Protein AF-A0A8S2UBY7-F1 (afdb_monomer_lite)

Organism: NCBI:txid1234261

Foldseek 3Di:
DVVVVVVVVVVVVVVVVVVVVVVVVVVVVVVVVLVVVLVVVVVVLVVVLVVLVVVLVVVCVVPDPDDCDVSVVVSVVVVVVSVVVVVVSVVVSPPPPVVVVVVVVVVVVVVVVVVVVVVVVVVVVVVVVVVVPDD

Radius of gyration: 30.88 Å; chains: 1; bounding box: 58×30×90 Å

Secondary structure (DSSP, 8-state):
-HHHHHHHHHHHHHHHHHHHHHHHHHHHHHHHHHHHHHHHHHHHHHHHHHHHHHHHHHHHHHH-TTS--HHHHHHHHHHHHHHHHHHHHHHHS---THHHHHHHHHHHHHHHHHHHHHHHHHHHHHHHHHHHS--

Sequence (135 aa):
RSEFRAQYETLLKSSQVRENELQLTKDRLARADGLEETVRRQELVIEKLEAMINTYMKEKRLKGSGAFTDVDRSFLSEHAQVGIETQQLQRRVPKSNYATSAQDELAKQNVMYEQQLANLRARDLLNQINSLDQP

Structure (mmCIF, N/CA/C/O backbone):
data_AF-A0A8S2UBY7-F1
#
_entry.id   AF-A0A8S2UBY7-F1
#
loop_
_atom_site.group_PDB
_atom_site.id
_atom_site.type_symbol
_atom_site.label_atom_id
_atom_site.label_alt_id
_atom_site.label_comp_id
_atom_site.label_asym_id
_atom_site.label_entity_id
_atom_site.label_seq_id
_atom_site.pdbx_PDB_ins_code
_atom_site.Cartn_x
_atom_site.Cartn_y
_atom_site.Cartn_z
_atom_site.occupancy
_atom_site.B_iso_or_equiv
_atom_site.auth_seq_id
_atom_site.auth_comp_id
_atom_site.auth_asym_id
_atom_site.auth_atom_id
_atom_site.pdbx_PDB_model_num
ATOM 1 N N . ARG A 1 1 ? -25.767 -9.217 47.579 1.00 56.41 1 ARG A N 1
ATOM 2 C CA . ARG A 1 1 ? -26.371 -9.217 46.215 1.00 56.41 1 ARG A CA 1
ATOM 3 C C . ARG A 1 1 ? -25.840 -8.080 45.326 1.00 56.41 1 ARG A C 1
ATOM 5 O O . ARG A 1 1 ? -25.749 -8.305 44.129 1.00 56.41 1 ARG A O 1
ATOM 12 N N . SER A 1 2 ? -25.471 -6.903 45.854 1.00 70.69 2 SER A N 1
ATOM 13 C CA . SER A 1 2 ? -24.937 -5.786 45.044 1.00 70.69 2 SER A CA 1
ATOM 14 C C . SER A 1 2 ? -23.512 -6.019 44.523 1.00 70.69 2 SER A C 1
ATOM 16 O O . SER A 1 2 ? -23.239 -5.717 43.368 1.00 70.69 2 SER A O 1
ATOM 18 N N . GLU A 1 3 ? -22.631 -6.628 45.319 1.00 74.38 3 GLU A N 1
ATOM 19 C CA . GLU A 1 3 ? -21.227 -6.873 44.940 1.00 74.38 3 GLU A CA 1
ATOM 20 C C . GLU A 1 3 ? -21.083 -7.826 43.751 1.00 74.38 3 GLU A C 1
ATOM 22 O O . GLU A 1 3 ? -20.310 -7.567 42.835 1.00 74.38 3 GLU A O 1
ATOM 27 N N . PHE A 1 4 ? -21.901 -8.882 43.707 1.00 83.69 4 PHE A N 1
ATOM 28 C CA . PHE A 1 4 ? -21.925 -9.815 42.579 1.00 83.69 4 PHE A CA 1
ATOM 29 C C . PHE A 1 4 ? -22.337 -9.124 41.270 1.00 83.69 4 PHE A C 1
ATOM 31 O O . PHE A 1 4 ? -21.798 -9.413 40.206 1.00 83.69 4 PHE A O 1
ATOM 38 N N . ARG A 1 5 ? -23.261 -8.156 41.347 1.00 79.75 5 ARG A N 1
ATOM 39 C CA . ARG A 1 5 ? -23.701 -7.372 40.188 1.00 79.75 5 ARG A CA 1
ATOM 40 C C . ARG A 1 5 ? -22.598 -6.427 39.703 1.00 79.75 5 ARG A C 1
ATOM 42 O O . ARG A 1 5 ? -22.352 -6.364 38.505 1.00 79.75 5 ARG A O 1
ATOM 49 N N . ALA A 1 6 ? -21.888 -5.775 40.624 1.00 79.12 6 ALA A N 1
ATOM 50 C CA . ALA A 1 6 ? -20.749 -4.917 40.297 1.00 79.12 6 ALA A CA 1
ATOM 51 C C . ALA A 1 6 ? -19.574 -5.702 39.681 1.00 79.12 6 ALA A C 1
ATOM 53 O O . ALA A 1 6 ? -18.969 -5.257 38.703 1.00 79.12 6 ALA A O 1
ATOM 54 N N . GLN A 1 7 ? -19.283 -6.900 40.199 1.00 83.44 7 GLN A N 1
ATOM 55 C CA . GLN A 1 7 ? -18.262 -7.793 39.642 1.00 83.44 7 GLN A CA 1
ATOM 56 C C . GLN A 1 7 ? -18.643 -8.273 38.237 1.00 83.44 7 GLN A C 1
ATOM 58 O O . GLN A 1 7 ? -17.809 -8.248 37.333 1.00 83.44 7 GLN A O 1
ATOM 63 N N . TYR A 1 8 ? -19.910 -8.637 38.029 1.00 88.88 8 TYR A N 1
ATOM 64 C CA . TYR A 1 8 ? -20.415 -9.047 36.721 1.00 88.88 8 TYR A CA 1
ATOM 65 C C . TYR A 1 8 ? -20.374 -7.906 35.694 1.00 88.88 8 TYR A C 1
ATOM 67 O O . TYR A 1 8 ? -19.896 -8.102 34.581 1.00 88.88 8 TYR A O 1
ATOM 75 N N . GLU A 1 9 ? -20.793 -6.693 36.065 1.00 82.75 9 GLU A N 1
ATOM 76 C CA . GLU A 1 9 ? -20.714 -5.516 35.186 1.00 82.75 9 GLU A CA 1
ATOM 77 C C . GLU A 1 9 ? -19.266 -5.151 34.828 1.00 82.75 9 GLU A C 1
ATOM 79 O O . GLU A 1 9 ? -18.983 -4.778 33.688 1.00 82.75 9 GLU A O 1
ATOM 84 N N . THR A 1 10 ? -18.332 -5.303 35.769 1.00 87.00 10 THR A N 1
ATOM 85 C CA . THR A 1 10 ? -16.897 -5.091 35.520 1.00 87.00 10 THR A CA 1
ATOM 86 C C . THR A 1 10 ? -16.342 -6.134 34.550 1.00 87.00 10 THR A C 1
ATOM 88 O O . THR A 1 10 ? -15.620 -5.789 33.611 1.00 87.00 10 THR A O 1
ATOM 91 N N . LEU A 1 11 ? -16.724 -7.402 34.724 1.00 86.94 11 LEU A N 1
ATOM 92 C CA . LEU A 1 11 ? -16.338 -8.485 33.824 1.00 86.94 11 LEU A CA 1
ATOM 93 C C . LEU A 1 11 ? -16.895 -8.266 32.413 1.00 86.94 11 LEU A C 1
ATOM 95 O O . LEU A 1 11 ? -16.162 -8.440 31.441 1.00 86.94 11 LEU A O 1
ATOM 99 N N . LEU A 1 12 ? -18.149 -7.821 32.295 1.00 88.31 12 LEU A N 1
ATOM 100 C CA . LEU A 1 12 ? -18.786 -7.536 31.009 1.00 88.31 12 LEU A CA 1
ATOM 101 C C . LEU A 1 12 ? -18.046 -6.422 30.256 1.00 88.31 12 LEU A C 1
ATOM 103 O O . LEU A 1 12 ? -17.706 -6.584 29.086 1.00 88.31 12 LEU A O 1
ATOM 107 N N . LYS A 1 13 ? -17.722 -5.320 30.946 1.00 81.12 13 LYS A N 1
ATOM 108 C CA . LYS A 1 13 ? -16.941 -4.209 30.377 1.00 81.12 13 LYS A CA 1
ATOM 109 C C . LYS A 1 13 ? -15.546 -4.663 29.948 1.00 81.12 13 LYS A C 1
ATOM 111 O O . LYS A 1 13 ? -15.119 -4.348 28.843 1.00 81.12 13 LYS A O 1
ATOM 116 N N . SER A 1 14 ? -14.859 -5.446 30.781 1.00 82.38 14 SER A N 1
ATOM 117 C CA . SER A 1 14 ? -13.545 -6.015 30.447 1.00 82.38 14 SER A CA 1
ATOM 118 C C . SER A 1 14 ? -13.602 -6.959 29.242 1.00 82.38 14 SER A C 1
ATOM 120 O O . SER A 1 14 ? -12.687 -6.963 28.419 1.00 82.38 14 SER A O 1
ATOM 122 N N . SER A 1 15 ? -14.665 -7.756 29.125 1.00 84.75 15 SER A N 1
ATOM 123 C CA . SER A 1 15 ? -14.887 -8.631 27.973 1.00 84.75 15 SER A CA 1
ATOM 124 C C . SER A 1 15 ? -15.118 -7.820 26.702 1.00 84.75 15 SER A C 1
ATOM 126 O O . SER A 1 15 ? -14.566 -8.151 25.660 1.00 84.75 15 SER A O 1
ATOM 128 N N . GLN A 1 16 ? -15.884 -6.732 26.788 1.00 81.19 16 GLN A N 1
ATOM 129 C CA . GLN A 1 16 ? -16.182 -5.881 25.641 1.00 81.19 16 GLN A CA 1
ATOM 130 C C . GLN A 1 16 ? -14.955 -5.106 25.146 1.00 81.19 16 GLN A C 1
ATOM 132 O O . GLN A 1 16 ? -14.747 -4.993 23.943 1.00 81.19 16 GLN A O 1
ATOM 137 N N . VAL A 1 17 ? -14.106 -4.619 26.057 1.00 83.62 17 VAL A N 1
ATOM 138 C CA . VAL A 1 17 ? -12.825 -3.990 25.692 1.00 83.62 17 VAL A CA 1
ATOM 139 C C . VAL A 1 17 ? -11.924 -4.985 24.961 1.00 83.62 17 VAL A C 1
ATOM 141 O O . VAL A 1 17 ? -11.398 -4.658 23.902 1.00 83.62 17 VAL A O 1
ATOM 144 N N . ARG A 1 18 ? -11.813 -6.219 25.467 1.00 79.00 18 ARG A N 1
ATOM 145 C CA . ARG A 1 18 ? -11.014 -7.270 24.820 1.00 79.00 18 ARG A CA 1
ATOM 146 C C . ARG A 1 18 ? -11.548 -7.665 23.445 1.00 79.00 18 ARG A C 1
ATOM 148 O O . ARG A 1 18 ? -10.756 -7.871 22.532 1.00 79.00 18 ARG A O 1
ATOM 155 N N . GLU A 1 19 ? -12.866 -7.735 23.278 1.00 84.12 19 GLU A N 1
ATOM 156 C CA . GLU A 1 19 ? -13.472 -8.006 21.968 1.00 84.12 19 GLU A CA 1
ATOM 157 C C . GLU A 1 19 ? -13.163 -6.881 20.966 1.00 84.12 19 GLU A C 1
ATOM 159 O O . GLU A 1 19 ? -12.783 -7.145 19.825 1.00 84.12 19 GLU A O 1
ATOM 164 N N . ASN A 1 20 ? -13.221 -5.620 21.407 1.00 78.81 20 ASN A N 1
ATOM 165 C CA . ASN A 1 20 ? -12.860 -4.472 20.573 1.00 78.81 20 ASN A CA 1
ATOM 166 C C . ASN A 1 20 ? -11.372 -4.487 20.174 1.00 78.81 20 ASN A C 1
ATOM 168 O O . ASN A 1 20 ? -11.037 -4.220 19.020 1.00 78.81 20 ASN A O 1
ATOM 172 N N . GLU A 1 21 ? -10.470 -4.822 21.101 1.00 78.88 21 GLU A N 1
ATOM 173 C CA . GLU A 1 21 ? -9.032 -4.962 20.823 1.00 78.88 21 GLU A CA 1
ATOM 174 C C . GLU A 1 21 ? -8.739 -6.110 19.847 1.00 78.88 21 GLU A C 1
ATOM 176 O O . GLU A 1 21 ? -7.897 -5.981 18.949 1.00 78.88 21 GLU A O 1
ATOM 181 N N . LEU A 1 22 ? -9.461 -7.226 19.980 1.00 82.81 22 LEU A N 1
ATOM 182 C CA . LEU A 1 22 ? -9.358 -8.360 19.070 1.00 82.81 22 LEU A CA 1
ATOM 183 C C . LEU A 1 22 ? -9.811 -7.977 17.660 1.00 82.81 22 LEU A C 1
ATOM 185 O O . LEU A 1 22 ? -9.119 -8.295 16.691 1.00 82.81 22 LEU A O 1
ATOM 189 N N . GLN A 1 23 ? -10.931 -7.263 17.536 1.00 77.81 23 GLN A N 1
ATOM 190 C CA . GLN A 1 23 ? -11.415 -6.793 16.242 1.00 77.81 23 GLN A CA 1
ATOM 191 C C . GLN A 1 23 ? -10.426 -5.818 15.594 1.00 77.81 23 GLN A C 1
ATOM 193 O O . GLN A 1 23 ? -10.057 -5.998 14.435 1.00 77.81 23 GLN A O 1
ATOM 198 N N . LEU A 1 24 ? -9.889 -4.867 16.364 1.00 80.50 24 LEU A N 1
ATOM 199 C CA . LEU A 1 24 ? -8.855 -3.944 15.891 1.00 80.50 24 LEU A CA 1
ATOM 200 C C . LEU A 1 24 ? -7.622 -4.691 15.358 1.00 80.50 24 LEU A C 1
ATOM 202 O O . LEU A 1 24 ? -7.032 -4.298 14.349 1.00 80.50 24 LEU A O 1
ATOM 206 N N . THR A 1 25 ? -7.222 -5.766 16.037 1.00 75.88 25 THR A N 1
ATOM 207 C CA . THR A 1 25 ? -6.066 -6.582 15.649 1.00 75.88 25 THR A CA 1
ATOM 208 C C . THR A 1 25 ? -6.344 -7.373 14.373 1.00 75.88 25 THR A C 1
ATOM 210 O O . THR A 1 25 ? -5.497 -7.384 13.481 1.00 75.88 25 THR A O 1
ATOM 213 N N . LYS A 1 26 ? -7.540 -7.958 14.232 1.00 71.88 26 LYS A N 1
ATOM 214 C CA . LYS A 1 26 ? -7.981 -8.621 12.993 1.00 71.88 26 LYS A CA 1
ATOM 215 C C . LYS A 1 26 ? -7.974 -7.653 11.808 1.00 71.88 26 LYS A C 1
ATOM 217 O O . LYS A 1 26 ? -7.438 -7.985 10.755 1.00 71.88 26 LYS A O 1
ATOM 222 N N . ASP A 1 27 ? -8.467 -6.433 12.002 1.00 72.12 27 ASP A N 1
ATOM 223 C CA . ASP A 1 27 ? -8.479 -5.408 10.954 1.00 72.12 27 ASP A CA 1
ATOM 224 C C . ASP A 1 27 ? -7.060 -4.943 10.589 1.00 72.12 27 ASP A C 1
ATOM 226 O O . ASP A 1 27 ? -6.763 -4.646 9.432 1.00 72.12 27 ASP A O 1
ATOM 230 N N . ARG A 1 28 ? -6.145 -4.862 11.568 1.00 72.62 28 ARG A N 1
ATOM 231 C CA . ARG A 1 28 ? -4.719 -4.580 11.317 1.00 72.62 28 ARG A CA 1
ATOM 232 C C . ARG A 1 28 ? -4.053 -5.698 10.521 1.00 72.62 28 ARG A C 1
ATOM 234 O O . ARG A 1 28 ? -3.310 -5.379 9.600 1.00 72.62 28 ARG A O 1
ATOM 241 N N . LEU A 1 29 ? -4.343 -6.955 10.844 1.00 70.31 29 LEU A N 1
ATOM 242 C CA . LEU A 1 29 ? -3.793 -8.110 10.141 1.00 70.31 29 LEU A CA 1
ATOM 243 C C . LEU A 1 29 ? -4.273 -8.152 8.685 1.00 70.31 29 LEU A C 1
ATOM 245 O O . LEU A 1 29 ? -3.452 -8.178 7.778 1.00 70.31 29 LEU A O 1
ATOM 249 N N . ALA A 1 30 ? -5.579 -8.002 8.451 1.00 69.19 30 ALA A N 1
ATOM 250 C CA . ALA A 1 30 ? -6.134 -7.957 7.097 1.00 69.19 30 ALA A CA 1
ATOM 251 C C . ALA A 1 30 ? -5.547 -6.811 6.246 1.00 69.19 30 ALA A C 1
ATOM 253 O O . ALA A 1 30 ? -5.364 -6.951 5.036 1.00 69.19 30 ALA A O 1
ATOM 254 N N . ARG A 1 31 ? -5.217 -5.667 6.868 1.00 67.50 31 ARG A N 1
ATOM 255 C CA . ARG A 1 31 ? -4.495 -4.572 6.196 1.00 67.50 31 ARG A CA 1
ATOM 256 C C . ARG A 1 31 ? -3.045 -4.931 5.874 1.00 67.50 31 ARG A C 1
ATOM 258 O O . ARG A 1 31 ? -2.566 -4.528 4.819 1.00 67.50 31 ARG A O 1
ATOM 265 N N . ALA A 1 32 ? -2.354 -5.637 6.767 1.00 68.00 32 ALA A N 1
ATOM 266 C CA . ALA A 1 32 ? -0.973 -6.059 6.556 1.00 68.00 32 ALA A CA 1
ATOM 267 C C . ALA A 1 32 ? -0.862 -7.044 5.381 1.00 68.00 32 ALA A C 1
ATOM 269 O O . ALA A 1 32 ? -0.020 -6.832 4.512 1.00 68.00 32 ALA A O 1
ATOM 270 N N . ASP A 1 33 ? -1.780 -8.008 5.277 1.00 64.88 33 ASP A N 1
ATOM 271 C CA . ASP A 1 33 ? -1.817 -8.976 4.169 1.00 64.88 33 ASP A CA 1
ATOM 272 C C . ASP A 1 33 ? -2.001 -8.278 2.804 1.00 64.88 33 ASP A C 1
ATOM 274 O O . ASP A 1 33 ? -1.348 -8.607 1.812 1.00 64.88 33 ASP A O 1
ATOM 278 N N . GLY A 1 34 ? -2.852 -7.244 2.741 1.00 71.50 34 GLY A N 1
ATOM 279 C CA . GLY A 1 34 ? -3.030 -6.440 1.524 1.00 71.50 34 GLY A CA 1
ATOM 280 C C . GLY A 1 34 ? -1.809 -5.581 1.158 1.00 71.50 34 GLY A C 1
ATOM 281 O O . GLY A 1 34 ? -1.571 -5.298 -0.023 1.00 71.50 34 GLY A O 1
ATOM 282 N N . LEU A 1 35 ? -1.025 -5.165 2.157 1.00 72.25 35 LEU A N 1
ATOM 283 C CA . LEU A 1 35 ? 0.220 -4.424 1.951 1.00 72.25 35 LEU A CA 1
ATOM 284 C C . LEU A 1 35 ? 1.346 -5.340 1.468 1.00 72.25 35 LEU A C 1
ATOM 286 O O . LEU A 1 35 ? 2.073 -4.936 0.566 1.00 72.25 35 LEU A O 1
ATOM 290 N N . GLU A 1 36 ? 1.452 -6.561 1.993 1.00 72.69 36 GLU A N 1
ATOM 291 C CA . GLU A 1 36 ? 2.452 -7.548 1.564 1.00 72.69 36 GLU A CA 1
ATOM 292 C C . GLU A 1 36 ? 2.347 -7.836 0.059 1.00 72.69 36 GLU A C 1
ATOM 294 O O . GLU A 1 36 ? 3.329 -7.722 -0.674 1.00 72.69 36 GLU A O 1
ATOM 299 N N . GLU A 1 37 ? 1.135 -8.084 -0.439 1.00 74.44 37 GLU A N 1
ATOM 300 C CA . GLU A 1 37 ? 0.892 -8.300 -1.870 1.00 74.44 37 GLU A CA 1
ATOM 301 C C . GLU A 1 37 ? 1.218 -7.055 -2.714 1.00 74.44 37 GLU A C 1
ATOM 303 O O . GLU A 1 37 ? 1.696 -7.153 -3.847 1.00 74.44 37 GLU A O 1
ATOM 308 N N . THR A 1 38 ? 0.990 -5.858 -2.169 1.00 71.88 38 THR A N 1
ATOM 309 C CA . THR A 1 38 ? 1.335 -4.604 -2.854 1.00 71.88 38 THR A CA 1
ATOM 310 C C . THR A 1 38 ? 2.849 -4.423 -2.952 1.00 71.88 38 THR A C 1
ATOM 312 O O . THR A 1 38 ? 3.343 -4.064 -4.022 1.00 71.88 38 THR A O 1
ATOM 315 N N . VAL A 1 39 ? 3.582 -4.702 -1.871 1.00 74.69 39 VAL A N 1
ATOM 316 C CA . VAL A 1 39 ? 5.050 -4.652 -1.834 1.00 74.69 39 VAL A CA 1
ATOM 317 C C . VAL A 1 39 ? 5.629 -5.655 -2.827 1.00 74.69 39 VAL A C 1
ATOM 319 O O . VAL A 1 39 ? 6.395 -5.257 -3.701 1.00 74.69 39 VAL A O 1
ATOM 322 N N . ARG A 1 40 ? 5.157 -6.906 -2.811 1.00 77.44 40 ARG A N 1
ATOM 323 C CA . ARG A 1 40 ? 5.594 -7.951 -3.750 1.00 77.44 40 ARG A CA 1
ATOM 324 C C . ARG A 1 40 ? 5.410 -7.548 -5.218 1.00 77.44 40 ARG A C 1
ATOM 326 O O . ARG A 1 40 ? 6.254 -7.821 -6.070 1.00 77.44 40 ARG A O 1
ATOM 333 N N . ARG A 1 41 ? 4.299 -6.878 -5.548 1.00 74.25 41 ARG A N 1
ATOM 334 C CA . ARG A 1 41 ? 4.057 -6.364 -6.909 1.00 74.25 41 ARG A CA 1
ATOM 335 C C . ARG A 1 41 ? 4.996 -5.224 -7.281 1.00 74.25 41 ARG A C 1
ATOM 337 O O . ARG A 1 41 ? 5.392 -5.136 -8.440 1.00 74.25 41 ARG A O 1
ATOM 344 N N . GLN A 1 42 ? 5.318 -4.346 -6.335 1.00 72.12 42 GLN A N 1
ATOM 345 C CA . GLN A 1 42 ? 6.264 -3.254 -6.560 1.00 72.12 42 GLN A CA 1
ATOM 346 C C . GLN A 1 42 ? 7.685 -3.784 -6.768 1.00 72.12 42 GLN A C 1
ATOM 348 O O . GLN A 1 42 ? 8.350 -3.334 -7.697 1.00 72.12 42 GLN A O 1
ATOM 353 N N . GLU A 1 43 ? 8.111 -4.780 -5.988 1.00 77.81 43 GLU A N 1
ATOM 354 C CA . GLU A 1 43 ? 9.399 -5.465 -6.159 1.00 77.81 43 GLU A CA 1
ATOM 355 C C . GLU A 1 43 ? 9.539 -6.052 -7.571 1.00 77.81 43 GLU A C 1
ATOM 357 O O . GLU A 1 43 ? 10.518 -5.772 -8.256 1.00 77.81 43 GLU A O 1
ATOM 362 N N . LEU A 1 44 ? 8.509 -6.740 -8.080 1.00 81.25 44 LEU A N 1
ATOM 363 C CA . LEU A 1 44 ? 8.514 -7.287 -9.444 1.00 81.25 44 LEU A CA 1
ATOM 364 C C . LEU A 1 44 ? 8.658 -6.205 -10.531 1.00 81.25 44 LEU A C 1
ATOM 366 O O . LEU A 1 44 ? 9.283 -6.424 -11.570 1.00 81.25 44 LEU A O 1
ATOM 370 N N . VAL A 1 45 ? 8.044 -5.036 -10.333 1.00 77.94 45 VAL A N 1
ATOM 371 C CA . VAL A 1 45 ? 8.176 -3.910 -11.270 1.00 77.94 45 VAL A CA 1
ATOM 372 C C . VAL A 1 45 ? 9.593 -3.340 -11.229 1.00 77.94 45 VAL A C 1
ATOM 374 O O . VAL A 1 45 ? 10.148 -3.038 -12.285 1.00 77.94 45 VAL A O 1
ATOM 377 N N . ILE A 1 46 ? 10.189 -3.224 -10.039 1.00 78.56 46 ILE A N 1
ATOM 378 C CA . ILE A 1 46 ? 11.574 -2.767 -9.868 1.00 78.56 46 ILE A CA 1
ATOM 379 C C . ILE A 1 46 ? 12.535 -3.724 -10.577 1.00 78.56 46 ILE A C 1
ATOM 381 O O . ILE A 1 46 ? 13.325 -3.266 -11.399 1.00 78.56 46 ILE A O 1
ATOM 385 N N . GLU A 1 47 ? 12.404 -5.036 -10.368 1.00 79.31 47 GLU A N 1
ATOM 386 C CA . GLU A 1 47 ? 13.235 -6.044 -11.044 1.00 79.31 47 GLU A CA 1
ATOM 387 C C . GLU A 1 47 ? 13.161 -5.922 -12.576 1.00 79.31 47 GLU A C 1
ATOM 389 O O . GLU A 1 47 ? 14.182 -5.971 -13.269 1.00 79.31 47 GLU A O 1
ATOM 394 N N . LYS A 1 48 ? 11.958 -5.706 -13.128 1.00 80.44 48 LYS A N 1
ATOM 395 C CA . LYS A 1 48 ? 11.775 -5.476 -14.571 1.00 80.44 48 LYS A CA 1
ATOM 396 C C . LYS A 1 48 ? 12.486 -4.209 -15.044 1.00 80.44 48 LYS A C 1
ATOM 398 O O . LYS A 1 48 ? 13.162 -4.241 -16.072 1.00 80.44 48 LYS A O 1
ATOM 403 N N . LEU A 1 49 ? 12.353 -3.107 -14.307 1.00 77.12 49 LEU A N 1
ATOM 404 C CA . LEU A 1 49 ? 13.007 -1.840 -14.641 1.00 77.12 49 LEU A CA 1
ATOM 405 C C . LEU A 1 49 ? 14.534 -1.966 -14.598 1.00 77.12 49 LEU A C 1
ATOM 407 O O . LEU A 1 49 ? 15.214 -1.502 -15.514 1.00 77.12 49 LEU A O 1
ATOM 411 N N . GLU A 1 50 ? 15.078 -2.634 -13.583 1.00 78.12 50 GLU A N 1
ATOM 412 C CA . GLU A 1 50 ? 16.514 -2.886 -13.457 1.00 78.12 50 GLU A CA 1
ATOM 413 C C . GLU A 1 50 ? 17.045 -3.739 -14.617 1.00 78.12 50 GLU A C 1
ATOM 415 O O . GLU A 1 50 ? 18.073 -3.406 -15.217 1.00 78.12 50 GLU A O 1
ATOM 420 N N . ALA A 1 51 ? 16.327 -4.800 -14.998 1.00 79.06 51 ALA A N 1
ATOM 421 C CA . ALA A 1 51 ? 16.684 -5.639 -16.141 1.00 79.06 51 ALA A CA 1
ATOM 422 C C . ALA A 1 51 ? 16.678 -4.854 -17.465 1.00 79.06 51 ALA A C 1
ATOM 424 O O . ALA A 1 51 ? 17.602 -4.988 -18.279 1.00 79.06 51 ALA A O 1
ATOM 425 N N . MET A 1 52 ? 15.680 -3.991 -17.668 1.00 75.62 52 MET A N 1
ATOM 426 C CA . MET A 1 52 ? 15.589 -3.132 -18.851 1.00 75.62 52 MET A CA 1
ATOM 427 C C . MET A 1 52 ? 16.732 -2.118 -18.917 1.00 75.62 52 MET A C 1
ATOM 429 O O . MET A 1 52 ? 17.371 -1.979 -19.960 1.00 75.62 52 MET A O 1
ATOM 433 N N . ILE A 1 53 ? 17.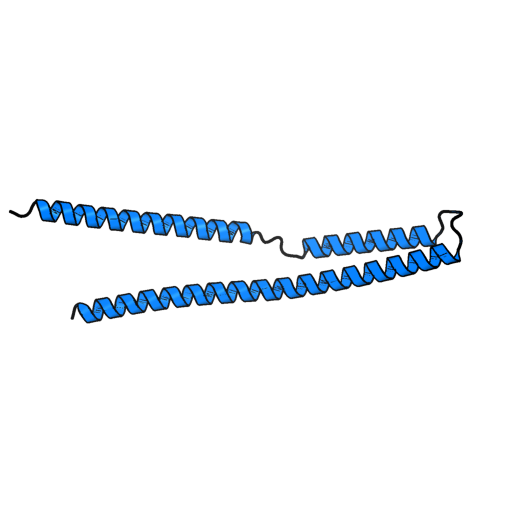035 -1.435 -17.808 1.00 76.50 53 ILE A N 1
ATOM 434 C CA . ILE A 1 53 ? 18.138 -0.465 -17.731 1.00 76.50 53 ILE A CA 1
ATOM 435 C C . ILE A 1 53 ? 19.472 -1.154 -18.016 1.00 76.50 53 ILE A C 1
ATOM 437 O O . ILE A 1 53 ? 20.275 -0.641 -18.796 1.00 76.50 53 ILE A O 1
ATOM 441 N N . ASN A 1 54 ? 19.710 -2.328 -17.429 1.00 76.19 54 ASN A N 1
ATOM 442 C CA . ASN A 1 54 ? 20.934 -3.090 -17.662 1.00 76.19 54 ASN A CA 1
ATOM 443 C C . ASN A 1 54 ? 21.089 -3.492 -19.133 1.00 76.19 54 ASN A C 1
ATOM 445 O O . ASN A 1 54 ? 22.176 -3.345 -19.700 1.00 76.19 54 ASN A O 1
ATOM 449 N N . THR A 1 55 ? 20.005 -3.943 -19.767 1.00 78.56 55 THR A N 1
ATOM 450 C CA . THR A 1 55 ? 19.983 -4.293 -21.195 1.00 78.56 55 THR A CA 1
ATOM 451 C C . THR A 1 55 ? 20.286 -3.074 -22.061 1.00 78.56 55 THR A C 1
ATOM 453 O O . THR A 1 55 ? 21.208 -3.106 -22.876 1.00 78.56 55 THR A O 1
ATOM 456 N N . TYR A 1 56 ? 19.609 -1.957 -21.804 1.00 78.31 56 TYR A N 1
ATOM 457 C CA . TYR A 1 56 ? 19.830 -0.695 -22.504 1.00 78.31 56 TYR A CA 1
ATOM 458 C C . TYR A 1 56 ? 21.269 -0.181 -22.360 1.00 78.31 56 TYR A C 1
ATOM 460 O O . TYR A 1 56 ? 21.924 0.155 -23.348 1.00 78.31 56 TYR A O 1
ATOM 468 N N . MET A 1 57 ? 21.816 -0.179 -21.142 1.00 73.81 57 MET A N 1
ATOM 469 C CA . MET A 1 57 ? 23.190 0.256 -20.881 1.00 73.81 57 MET A CA 1
ATOM 470 C C . MET A 1 57 ? 24.220 -0.650 -21.562 1.00 73.81 57 MET A C 1
ATOM 472 O O . MET A 1 57 ? 25.234 -0.158 -22.065 1.00 73.81 57 MET A O 1
ATOM 476 N N . LYS A 1 58 ? 23.970 -1.964 -21.611 1.00 77.12 58 LYS A N 1
ATOM 477 C CA . LYS A 1 58 ? 24.811 -2.925 -22.334 1.00 77.12 58 LYS A CA 1
ATOM 478 C C . LYS A 1 58 ? 24.781 -2.660 -23.838 1.00 77.12 58 LYS A C 1
ATOM 480 O O . LYS A 1 58 ? 25.839 -2.583 -24.456 1.00 77.12 58 LYS A O 1
ATOM 485 N N . GLU A 1 59 ? 23.604 -2.471 -24.423 1.00 71.44 59 GLU A N 1
ATOM 486 C CA . GLU A 1 59 ? 23.464 -2.203 -25.857 1.00 71.44 59 GLU A CA 1
ATOM 487 C C . GLU A 1 59 ? 24.067 -0.859 -26.267 1.00 71.44 59 GLU A C 1
ATOM 489 O O . GLU A 1 59 ? 24.775 -0.787 -27.272 1.00 71.44 59 GLU A O 1
ATOM 494 N N . LYS A 1 60 ? 23.889 0.185 -25.452 1.00 71.62 60 LYS A N 1
ATOM 495 C CA . LYS A 1 60 ? 24.497 1.500 -25.679 1.00 71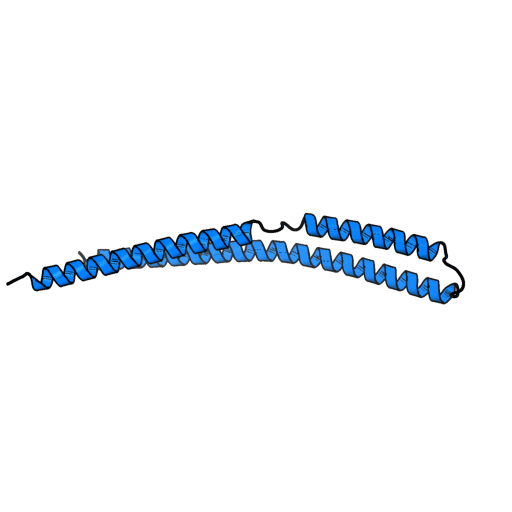.62 60 LYS A CA 1
ATOM 496 C C . LYS A 1 60 ? 26.027 1.449 -25.639 1.00 71.62 60 LYS A C 1
ATOM 498 O O . LYS A 1 60 ? 26.687 2.098 -26.449 1.00 71.62 60 LYS A O 1
ATOM 503 N N . ARG A 1 61 ? 26.605 0.654 -24.727 1.00 70.31 61 ARG A N 1
ATOM 504 C CA . ARG A 1 61 ? 28.060 0.409 -24.668 1.00 70.31 61 ARG A C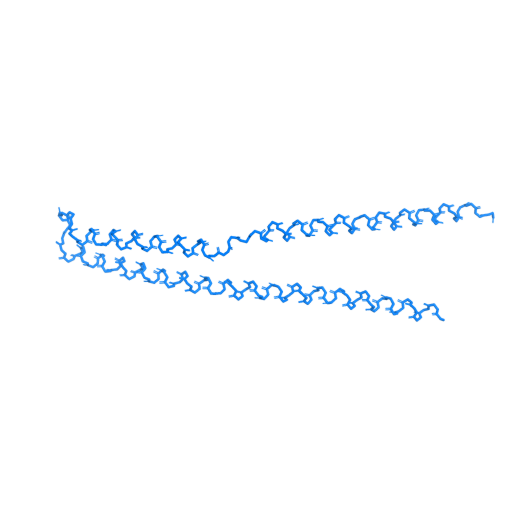A 1
ATOM 505 C C . ARG A 1 61 ? 28.574 -0.333 -25.903 1.00 70.31 61 ARG A C 1
ATOM 507 O O . ARG A 1 61 ? 29.679 -0.048 -26.345 1.00 70.31 61 ARG A O 1
ATOM 514 N N . LEU A 1 62 ? 27.789 -1.264 -26.447 1.00 72.00 62 LEU A N 1
ATOM 515 C CA . LEU A 1 62 ? 28.171 -2.080 -27.603 1.00 72.00 62 LEU A CA 1
ATOM 516 C C . LEU A 1 62 ? 28.018 -1.349 -28.947 1.00 72.00 62 LEU A C 1
ATOM 518 O O . LEU A 1 62 ? 28.810 -1.598 -29.851 1.00 72.00 62 LEU A O 1
ATOM 522 N N . LYS A 1 63 ? 27.019 -0.466 -29.099 1.00 67.06 63 LYS A N 1
ATOM 523 C CA . LYS A 1 63 ? 26.686 0.176 -30.388 1.00 67.06 63 LYS A CA 1
ATOM 524 C C . LYS A 1 63 ? 27.335 1.552 -30.617 1.00 67.06 63 LYS A C 1
ATOM 526 O O . LYS A 1 63 ? 27.330 2.023 -31.748 1.00 67.06 63 LYS A O 1
ATOM 531 N N . GLY A 1 64 ? 27.952 2.160 -29.598 1.00 60.47 64 GLY A N 1
ATOM 532 C CA . GLY A 1 64 ? 28.640 3.456 -29.714 1.00 60.47 64 GLY A CA 1
ATOM 533 C C . GLY A 1 64 ? 27.677 4.656 -29.771 1.00 60.47 64 GLY A C 1
ATOM 534 O O . GLY A 1 64 ? 26.640 4.624 -30.424 1.00 60.47 64 GLY A O 1
ATOM 535 N N . SER A 1 65 ? 28.001 5.738 -29.055 1.00 59.44 65 SER A N 1
ATOM 536 C CA . SER A 1 65 ? 27.059 6.805 -28.659 1.00 59.44 65 SER A CA 1
ATOM 537 C C . SER A 1 65 ? 26.739 7.874 -29.725 1.00 59.44 65 SER A C 1
ATOM 539 O O . SER A 1 65 ? 26.614 9.050 -29.383 1.00 59.44 65 SER A O 1
ATOM 541 N N . GLY A 1 66 ? 26.662 7.518 -31.008 1.00 52.81 66 GLY A N 1
ATOM 542 C CA . GLY A 1 66 ? 26.638 8.510 -32.094 1.00 52.81 66 GLY A CA 1
ATOM 543 C C . GLY A 1 66 ? 25.260 9.011 -32.540 1.00 52.81 66 GLY A C 1
ATOM 544 O O . GLY A 1 66 ? 25.145 10.151 -32.976 1.00 52.81 66 GLY A O 1
ATOM 545 N N . ALA A 1 67 ? 24.209 8.196 -32.446 1.00 60.34 67 ALA A N 1
ATOM 546 C CA . ALA A 1 67 ? 22.886 8.543 -32.965 1.00 60.34 67 ALA A CA 1
ATOM 547 C C . ALA A 1 67 ? 21.783 7.919 -32.110 1.00 60.34 67 ALA A C 1
ATOM 549 O O . ALA A 1 67 ? 21.983 6.852 -31.542 1.00 60.34 67 ALA A O 1
ATOM 550 N N . PHE A 1 68 ? 20.624 8.578 -32.038 1.00 62.50 68 PHE A N 1
ATOM 551 C CA . PHE A 1 68 ? 19.422 8.002 -31.440 1.00 62.50 68 PHE A CA 1
ATOM 552 C C . PHE A 1 68 ? 18.997 6.789 -32.275 1.00 62.50 68 PHE A C 1
ATOM 554 O O . PHE A 1 68 ? 18.602 6.923 -33.433 1.00 62.50 68 PHE A O 1
ATOM 561 N N . THR A 1 69 ? 19.162 5.605 -31.709 1.00 65.12 69 THR A N 1
ATOM 562 C CA . THR A 1 69 ? 18.980 4.315 -32.369 1.00 65.12 69 THR A CA 1
ATOM 563 C C . THR A 1 69 ? 17.583 3.751 -32.125 1.00 65.12 69 THR A C 1
ATOM 565 O O . THR A 1 69 ? 16.871 4.155 -31.204 1.00 65.12 69 THR A O 1
ATOM 568 N N . ASP A 1 70 ? 17.195 2.746 -32.908 1.00 65.69 70 ASP A N 1
ATOM 569 C CA . ASP A 1 70 ? 15.955 1.994 -32.673 1.00 65.69 70 ASP A CA 1
ATOM 570 C C . ASP A 1 70 ? 15.913 1.331 -31.281 1.00 65.69 70 ASP A C 1
ATOM 572 O O . ASP A 1 70 ? 14.835 1.102 -30.736 1.00 65.69 70 ASP A O 1
ATOM 576 N N . VAL A 1 71 ? 17.078 1.109 -30.656 1.00 63.06 71 VAL A N 1
ATOM 577 C CA . VAL A 1 71 ? 17.204 0.649 -29.263 1.00 63.06 71 VAL A CA 1
ATOM 578 C C . VAL A 1 71 ? 16.717 1.710 -28.281 1.00 63.06 71 VAL A C 1
ATOM 580 O O . VAL A 1 71 ? 15.979 1.390 -27.353 1.00 63.06 71 VAL A O 1
ATOM 583 N N . ASP A 1 72 ? 17.077 2.978 -28.499 1.00 65.75 72 ASP A N 1
ATOM 584 C CA . ASP A 1 72 ? 16.625 4.094 -27.661 1.00 65.75 72 ASP A C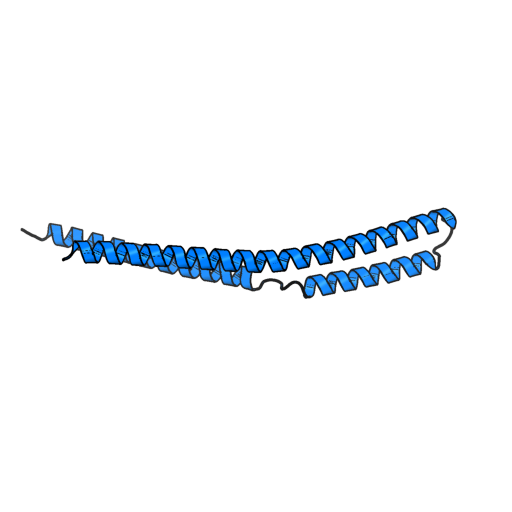A 1
ATOM 585 C C . ASP A 1 72 ? 15.099 4.259 -27.758 1.00 65.75 72 ASP A C 1
ATOM 587 O O . ASP A 1 72 ? 14.423 4.504 -26.758 1.00 65.75 72 ASP A O 1
ATOM 591 N N . ARG A 1 73 ? 14.532 4.044 -28.955 1.00 68.81 73 ARG A N 1
ATOM 592 C CA . ARG A 1 73 ? 13.079 4.063 -29.181 1.00 68.81 73 ARG A CA 1
ATOM 593 C C . ARG A 1 73 ? 12.372 2.890 -28.496 1.00 68.81 73 ARG A C 1
ATOM 595 O O . ARG A 1 73 ? 11.332 3.104 -27.873 1.00 68.81 73 ARG A O 1
ATOM 602 N N . SER A 1 74 ? 12.933 1.682 -28.578 1.00 67.94 74 SER A N 1
ATOM 603 C CA . SER A 1 74 ? 12.389 0.490 -27.913 1.00 67.94 74 SER A CA 1
ATOM 604 C C . SER A 1 74 ? 12.420 0.634 -26.392 1.00 67.94 74 SER A C 1
ATOM 606 O O . SER A 1 74 ? 11.404 0.420 -25.736 1.00 67.94 74 SER A O 1
ATOM 608 N N . PHE A 1 75 ? 13.543 1.097 -25.836 1.00 70.38 75 PHE A N 1
ATOM 609 C CA . PHE A 1 75 ? 13.696 1.325 -24.401 1.00 70.38 75 PHE A CA 1
ATOM 610 C C . PHE A 1 75 ? 12.700 2.362 -23.871 1.00 70.38 75 PHE A C 1
ATOM 612 O O . PHE A 1 75 ? 12.044 2.126 -22.860 1.00 70.38 75 PHE A O 1
ATOM 619 N N . LEU A 1 76 ? 12.532 3.495 -24.562 1.00 68.69 76 LEU A N 1
ATOM 620 C CA . LEU A 1 76 ? 11.558 4.517 -24.163 1.00 68.69 76 LEU A CA 1
ATOM 621 C C . LEU A 1 76 ? 10.112 4.023 -24.273 1.00 68.69 76 LEU A C 1
ATOM 623 O O . LEU A 1 76 ? 9.291 4.366 -23.423 1.00 68.69 76 LEU A O 1
ATOM 627 N N . SER A 1 77 ? 9.798 3.214 -25.287 1.00 72.75 77 SER A N 1
ATOM 628 C CA . SER A 1 77 ? 8.471 2.615 -25.454 1.00 72.75 77 SER A CA 1
ATOM 629 C C . SER A 1 77 ? 8.156 1.616 -24.340 1.00 72.75 77 SER A C 1
ATOM 631 O O . SER A 1 77 ? 7.089 1.690 -23.733 1.00 72.75 77 SER A O 1
ATOM 633 N N . GLU A 1 78 ? 9.081 0.708 -24.025 1.00 71.25 78 GLU A N 1
ATOM 634 C CA . GLU A 1 78 ? 8.911 -0.236 -22.917 1.00 71.25 78 GLU A CA 1
ATOM 635 C C . GLU A 1 78 ? 8.870 0.495 -21.567 1.00 71.25 78 GLU A C 1
ATOM 637 O O . GLU A 1 78 ? 8.037 0.178 -20.723 1.00 71.25 78 GLU A O 1
ATOM 642 N N . HIS A 1 79 ? 9.694 1.527 -21.357 1.00 69.31 79 HIS A N 1
ATOM 643 C CA . HIS A 1 79 ? 9.692 2.304 -20.114 1.00 69.31 79 HIS A CA 1
ATOM 644 C C . HIS A 1 79 ? 8.383 3.087 -19.936 1.00 69.31 79 HIS A C 1
ATOM 646 O O . HIS A 1 79 ? 7.848 3.177 -18.830 1.00 69.31 79 HIS A O 1
ATOM 652 N N . ALA A 1 80 ? 7.826 3.633 -21.022 1.00 65.00 80 ALA A N 1
ATOM 653 C CA . ALA A 1 80 ? 6.505 4.252 -21.004 1.00 65.00 80 ALA A CA 1
ATOM 654 C C . ALA A 1 80 ? 5.414 3.227 -20.655 1.00 65.00 80 ALA A C 1
ATOM 656 O O . ALA A 1 80 ? 4.542 3.523 -19.837 1.00 65.00 80 ALA A O 1
ATOM 657 N N . GLN A 1 81 ? 5.497 2.012 -21.204 1.00 72.69 81 GLN A N 1
ATOM 658 C CA . GLN A 1 81 ? 4.564 0.927 -20.907 1.00 72.69 81 GLN A CA 1
ATOM 659 C C . GLN A 1 81 ? 4.641 0.491 -19.437 1.00 72.69 81 GLN A C 1
ATOM 661 O O . GLN A 1 81 ? 3.608 0.406 -18.775 1.00 72.69 81 GLN A O 1
ATOM 666 N N . VAL A 1 82 ? 5.844 0.311 -18.884 1.00 70.81 82 VAL A N 1
ATOM 667 C CA . VAL A 1 82 ? 6.027 0.008 -17.454 1.00 70.81 82 VAL A CA 1
ATOM 668 C C . VAL A 1 82 ? 5.536 1.164 -16.580 1.00 70.81 82 VAL A C 1
ATOM 670 O O . VAL A 1 82 ? 4.903 0.936 -15.550 1.00 70.81 82 VAL A O 1
ATOM 673 N N . GLY A 1 83 ? 5.734 2.416 -17.001 1.00 66.56 83 GLY A N 1
ATOM 674 C CA . GLY A 1 83 ? 5.154 3.587 -16.340 1.00 66.56 83 GLY A CA 1
ATOM 675 C C . GLY A 1 83 ? 3.620 3.546 -16.294 1.00 66.56 83 GLY A C 1
ATOM 676 O O . GLY A 1 83 ? 3.024 3.829 -15.252 1.00 66.56 83 GLY A O 1
ATOM 677 N N . ILE A 1 84 ? 2.973 3.131 -17.388 1.00 69.12 84 ILE A N 1
ATOM 678 C CA . ILE A 1 84 ? 1.517 2.930 -17.459 1.00 69.12 84 ILE A CA 1
ATOM 679 C C . ILE A 1 84 ? 1.083 1.776 -16.545 1.00 69.12 84 ILE A C 1
ATOM 681 O O . ILE A 1 84 ? 0.135 1.943 -15.776 1.00 69.12 84 ILE A O 1
ATOM 685 N N . GLU A 1 85 ? 1.775 0.635 -16.569 1.00 65.56 85 GLU A N 1
ATOM 686 C CA . GLU A 1 85 ? 1.500 -0.513 -15.690 1.00 65.56 85 GLU A CA 1
ATOM 687 C C . GLU A 1 85 ? 1.634 -0.136 -14.211 1.00 65.56 85 GLU A C 1
ATOM 689 O O . GLU A 1 85 ? 0.763 -0.462 -13.404 1.00 65.56 85 GLU A O 1
ATOM 694 N N . THR A 1 86 ? 2.660 0.640 -13.864 1.00 64.69 86 THR A N 1
ATOM 695 C CA . THR A 1 86 ? 2.892 1.145 -12.504 1.00 64.69 86 THR A CA 1
ATOM 696 C C . THR A 1 86 ? 1.769 2.083 -12.064 1.00 64.69 86 THR A C 1
ATOM 698 O O . THR A 1 86 ? 1.247 1.944 -10.958 1.00 64.69 86 THR A O 1
ATOM 701 N N . GLN A 1 87 ? 1.320 2.999 -12.930 1.00 63.91 87 GLN A N 1
ATOM 702 C CA . GLN A 1 87 ? 0.167 3.857 -12.633 1.00 63.91 87 GLN A CA 1
ATOM 703 C C . GLN A 1 87 ? -1.133 3.058 -12.489 1.00 63.91 87 GLN A C 1
ATOM 705 O O . GLN A 1 87 ? -1.953 3.370 -11.627 1.00 63.91 87 GLN A O 1
ATOM 710 N N . GLN A 1 88 ? -1.348 2.025 -13.305 1.00 65.81 88 GLN A N 1
ATOM 711 C CA . GLN A 1 88 ? -2.520 1.156 -13.185 1.00 65.81 88 GLN A CA 1
ATOM 712 C C . GLN A 1 88 ? -2.480 0.325 -11.901 1.00 65.81 88 GLN A C 1
ATOM 714 O O . GLN A 1 88 ? -3.508 0.186 -11.239 1.00 65.81 88 GLN A O 1
ATOM 719 N N . LEU A 1 89 ? -1.306 -0.169 -11.504 1.00 61.47 89 LEU A N 1
ATOM 720 C CA . LEU A 1 89 ? -1.095 -0.839 -10.224 1.00 61.47 89 LEU A CA 1
ATOM 721 C C . LEU A 1 89 ? -1.375 0.115 -9.058 1.00 61.47 89 LEU A C 1
ATOM 723 O O . LEU A 1 89 ? -2.164 -0.240 -8.192 1.00 61.47 89 LEU A O 1
ATOM 727 N N . GLN A 1 90 ? -0.867 1.351 -9.079 1.00 58.41 90 GLN A N 1
ATOM 728 C CA . GLN A 1 90 ? -1.170 2.380 -8.068 1.00 58.41 90 GLN A CA 1
ATOM 729 C C . GLN A 1 90 ? -2.654 2.774 -8.010 1.00 58.41 90 GLN A C 1
ATOM 731 O O . GLN A 1 90 ? -3.150 3.139 -6.948 1.00 58.41 90 GLN A O 1
ATOM 736 N N . ARG A 1 91 ? -3.379 2.716 -9.135 1.00 59.12 91 ARG A N 1
ATOM 737 C CA . ARG A 1 91 ? -4.838 2.937 -9.173 1.00 59.12 91 ARG A CA 1
ATOM 738 C C . ARG A 1 91 ? -5.633 1.744 -8.641 1.00 59.12 91 ARG A C 1
ATOM 740 O O . ARG A 1 91 ? -6.764 1.931 -8.204 1.00 59.12 91 ARG A O 1
ATOM 747 N N . ARG A 1 92 ? -5.069 0.534 -8.720 1.00 53.59 92 ARG A N 1
ATOM 748 C CA . ARG A 1 92 ? -5.649 -0.712 -8.192 1.00 53.59 92 ARG A CA 1
ATOM 749 C C . ARG A 1 92 ? -5.279 -0.973 -6.739 1.00 53.59 92 ARG A C 1
ATOM 751 O O . ARG A 1 92 ? -5.998 -1.723 -6.087 1.00 53.59 92 ARG A O 1
ATOM 758 N N . VAL A 1 93 ? -4.210 -0.357 -6.225 1.00 49.72 93 VAL A N 1
ATOM 759 C CA . VAL A 1 93 ? -4.064 -0.167 -4.782 1.00 49.72 93 VAL A CA 1
ATOM 760 C C . VAL A 1 93 ? -5.292 0.634 -4.364 1.00 49.72 93 VAL A C 1
ATOM 762 O O . VAL A 1 93 ? -5.476 1.744 -4.873 1.00 49.72 93 VAL A O 1
ATOM 765 N N . PRO A 1 94 ? -6.172 0.097 -3.506 1.00 51.34 94 PRO A N 1
ATOM 766 C CA . PRO A 1 94 ? -7.273 0.887 -2.998 1.00 51.34 94 PRO A CA 1
ATOM 767 C C . PRO A 1 94 ? -6.655 2.117 -2.332 1.00 51.34 94 PRO A C 1
ATOM 769 O O . PRO A 1 94 ? -6.009 2.008 -1.290 1.00 51.34 94 PRO A O 1
ATOM 772 N N . LYS A 1 95 ? -6.819 3.301 -2.943 1.00 49.25 95 LYS A N 1
ATOM 773 C CA . LYS A 1 95 ? -6.684 4.553 -2.202 1.00 49.25 95 LYS A CA 1
ATOM 774 C C . LYS A 1 95 ? -7.726 4.431 -1.113 1.00 49.25 95 LYS A C 1
ATOM 776 O O . LYS A 1 95 ? -8.920 4.490 -1.390 1.00 49.25 95 LYS A O 1
ATOM 781 N N . SER A 1 96 ? -7.270 4.091 0.082 1.00 46.31 96 SER A N 1
ATOM 782 C CA . SER A 1 96 ? -8.141 3.838 1.208 1.00 46.31 96 SER A CA 1
ATOM 783 C C . SER A 1 96 ? -8.927 5.118 1.489 1.00 46.31 96 SER A C 1
ATOM 785 O O . SER A 1 96 ? -8.453 5.998 2.201 1.00 46.31 96 SER A O 1
ATOM 787 N N . ASN A 1 97 ? -10.153 5.207 0.967 1.00 47.56 97 ASN A N 1
ATOM 788 C CA . ASN A 1 97 ? -11.164 6.144 1.460 1.00 47.56 97 ASN A CA 1
ATOM 789 C C . ASN A 1 97 ? -11.488 5.856 2.945 1.00 47.56 97 ASN A C 1
ATOM 791 O O . ASN A 1 97 ? -12.140 6.657 3.610 1.00 47.56 97 ASN A O 1
ATOM 795 N N . TYR A 1 98 ? -10.997 4.730 3.479 1.00 45.78 98 TYR A N 1
ATOM 796 C CA . TYR A 1 98 ? -11.141 4.322 4.868 1.00 45.78 98 TYR A CA 1
ATOM 797 C C . TYR A 1 98 ? -10.103 4.926 5.813 1.00 45.78 98 TYR A C 1
ATOM 799 O O . TYR A 1 98 ? -10.288 4.843 7.020 1.00 45.78 98 TYR A O 1
ATOM 807 N N . ALA A 1 99 ? -9.026 5.551 5.324 1.00 44.06 99 ALA A N 1
ATOM 808 C CA . ALA A 1 99 ? -8.155 6.327 6.210 1.00 44.06 99 ALA A CA 1
ATOM 809 C C . ALA A 1 99 ? -8.929 7.522 6.793 1.00 44.06 99 ALA A C 1
ATOM 811 O O . ALA A 1 99 ? -8.859 7.778 7.991 1.00 44.06 99 ALA A O 1
ATOM 812 N N . THR A 1 100 ? -9.745 8.172 5.957 1.00 45.81 100 THR A N 1
ATOM 813 C CA . THR A 1 100 ? -10.657 9.245 6.365 1.00 45.81 100 THR A CA 1
ATOM 814 C C . THR A 1 100 ? -11.836 8.691 7.159 1.00 45.81 100 THR A C 1
ATOM 816 O O . THR A 1 100 ? -12.107 9.191 8.240 1.00 45.81 100 THR A O 1
ATOM 819 N N . SER A 1 101 ? -12.474 7.597 6.714 1.00 51.72 101 SER A N 1
ATOM 820 C CA . SER A 1 101 ? -13.630 7.047 7.441 1.00 51.72 101 SER A CA 1
ATOM 821 C C . SER A 1 101 ? -13.271 6.477 8.816 1.00 51.72 101 SER A C 1
ATOM 823 O O . SER A 1 101 ? -14.049 6.648 9.742 1.00 51.72 101 SER A O 1
ATOM 825 N N . ALA A 1 102 ? -12.102 5.845 8.978 1.00 53.59 102 ALA A N 1
ATOM 826 C CA . ALA A 1 102 ? -11.649 5.328 10.268 1.00 53.59 102 ALA A CA 1
ATOM 827 C C . ALA A 1 102 ? -11.222 6.457 11.212 1.00 53.59 102 ALA A C 1
ATOM 829 O O . ALA A 1 102 ? -11.482 6.367 12.408 1.00 53.59 102 ALA A O 1
ATOM 830 N N . GLN A 1 103 ? -10.606 7.530 10.699 1.00 52.75 103 GLN A N 1
ATOM 831 C CA . GLN A 1 103 ? -10.359 8.738 11.493 1.00 52.75 103 GLN A CA 1
ATOM 832 C C . GLN A 1 103 ? -11.668 9.436 11.883 1.00 52.75 103 GLN A C 1
ATOM 834 O O . GLN A 1 103 ? -11.800 9.852 13.031 1.00 52.75 103 GLN A O 1
ATOM 839 N N . ASP A 1 104 ? -12.650 9.494 10.984 1.00 56.34 104 ASP A N 1
ATOM 840 C CA . ASP A 1 104 ? -13.973 10.065 11.245 1.00 56.34 104 ASP A CA 1
ATOM 841 C C . ASP A 1 104 ? -14.787 9.211 12.232 1.00 56.34 104 ASP A C 1
ATOM 843 O O . ASP A 1 104 ? -15.486 9.754 13.088 1.00 56.34 104 ASP A O 1
ATOM 847 N N . GLU A 1 105 ? -14.695 7.880 12.167 1.00 64.56 105 GLU A N 1
ATOM 848 C CA . GLU A 1 105 ? -15.311 6.968 13.140 1.00 64.56 105 GLU A CA 1
ATOM 849 C C . GLU A 1 105 ? -14.642 7.057 14.509 1.00 64.56 105 GLU A C 1
ATOM 851 O O . GLU A 1 105 ? -15.343 7.106 15.521 1.00 64.56 105 GLU A O 1
ATOM 856 N N . LEU A 1 106 ? -13.311 7.171 14.558 1.00 66.06 106 LEU A N 1
ATOM 857 C CA . LEU A 1 106 ? -12.578 7.392 15.803 1.00 66.06 106 LEU A CA 1
ATOM 858 C C . LEU A 1 106 ? -12.919 8.760 16.414 1.00 66.06 106 LEU A C 1
ATOM 860 O O . LEU A 1 106 ? -13.134 8.863 17.619 1.00 66.06 106 LEU A O 1
ATOM 864 N N . ALA A 1 107 ? -13.029 9.804 15.588 1.00 63.66 107 ALA A N 1
ATOM 865 C CA . ALA A 1 107 ? -13.444 11.135 16.021 1.00 63.66 107 ALA A CA 1
ATOM 866 C C . ALA A 1 107 ? -14.879 11.122 16.571 1.00 63.66 107 ALA A C 1
ATOM 868 O O . ALA A 1 107 ? -15.126 11.656 17.650 1.00 63.66 107 ALA A O 1
ATOM 869 N N . LYS A 1 108 ? -15.817 10.443 15.895 1.00 70.00 108 LYS A N 1
ATOM 870 C CA . LYS A 1 108 ? -17.194 10.254 16.388 1.00 70.00 108 LYS A CA 1
ATOM 871 C C . LYS A 1 108 ? -17.238 9.477 17.703 1.00 70.00 108 LYS A C 1
ATOM 873 O O . LYS A 1 108 ? -18.001 9.845 18.595 1.00 70.00 108 LYS A O 1
ATOM 878 N N . GLN A 1 109 ? -16.424 8.431 17.847 1.00 68.69 109 GLN A N 1
ATOM 879 C CA . GLN A 1 109 ? -16.329 7.680 19.100 1.00 68.69 109 GLN A CA 1
ATOM 880 C C . GLN A 1 109 ? -15.756 8.532 20.235 1.00 68.69 109 GLN A C 1
ATOM 882 O O . GLN A 1 109 ? -16.318 8.517 21.327 1.00 68.69 109 GLN A O 1
ATOM 887 N N . ASN A 1 110 ? -14.706 9.317 19.984 1.00 69.62 110 ASN A N 1
ATOM 888 C CA . ASN A 1 110 ? -14.121 10.214 20.984 1.00 69.62 110 ASN A CA 1
ATOM 889 C C . ASN A 1 110 ? -15.128 11.266 21.461 1.00 69.62 110 ASN A C 1
ATOM 891 O O . ASN A 1 110 ? -15.277 11.452 22.666 1.00 69.62 110 ASN A O 1
ATOM 895 N N . VAL A 1 111 ? -15.889 11.870 20.543 1.00 74.88 111 VAL A N 1
ATOM 896 C CA . VAL A 1 111 ? -16.967 12.809 20.894 1.00 74.88 111 VAL A CA 1
ATOM 897 C C . VAL A 1 111 ? -18.031 12.129 21.762 1.00 74.88 111 VAL A C 1
ATOM 899 O O . VAL A 1 111 ? -18.445 12.687 22.777 1.00 74.88 111 VAL A O 1
ATOM 902 N N . MET A 1 112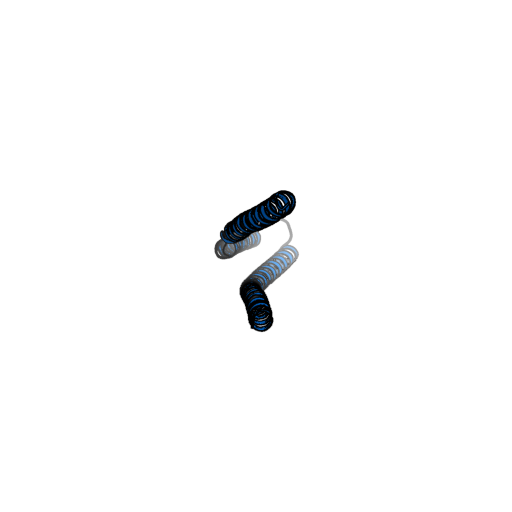 ? -18.445 10.902 21.425 1.00 77.31 112 MET A N 1
ATOM 903 C CA . MET A 1 112 ? -19.388 10.146 22.258 1.00 77.31 112 MET A CA 1
ATOM 904 C C . MET A 1 112 ? -18.834 9.853 23.658 1.00 77.31 112 MET A C 1
ATOM 906 O O . MET A 1 112 ? -19.559 10.005 24.643 1.00 77.31 112 MET A O 1
ATOM 910 N N . TYR A 1 113 ? -17.570 9.443 23.767 1.00 76.38 113 TYR A N 1
ATOM 911 C CA . TYR A 1 113 ? -16.939 9.161 25.056 1.00 76.38 113 TYR A CA 1
ATOM 912 C C . TYR A 1 113 ? -16.794 10.416 25.917 1.00 76.38 113 TYR A C 1
ATOM 914 O O . TYR A 1 113 ? -17.099 10.372 27.109 1.00 76.38 113 TYR A O 1
ATOM 922 N N . GLU A 1 114 ? -16.393 11.545 25.332 1.00 74.19 114 GLU A N 1
ATOM 923 C CA . GLU A 1 114 ? -16.333 12.830 26.035 1.00 74.19 114 GLU A CA 1
ATOM 924 C C . GLU A 1 114 ? -17.712 13.256 26.543 1.00 74.19 114 GLU A C 1
ATOM 926 O O . GLU A 1 114 ? -17.846 13.696 27.687 1.00 74.19 114 GLU A O 1
ATOM 931 N N . GLN A 1 115 ? -18.759 13.046 25.744 1.00 75.38 115 GLN A N 1
ATOM 932 C CA . GLN A 1 115 ? -20.132 13.354 26.134 1.00 75.38 115 GLN A CA 1
ATOM 933 C C . GLN A 1 115 ? -20.632 12.440 27.266 1.00 75.38 115 GLN A C 1
ATOM 935 O O . GLN A 1 115 ? -21.301 12.899 28.194 1.00 75.38 115 GLN A O 1
ATOM 940 N N . GLN A 1 116 ? -20.261 11.156 27.255 1.00 73.06 116 GLN A N 1
ATOM 941 C CA . GLN A 1 116 ? -20.544 10.229 28.357 1.00 73.06 116 GLN A CA 1
ATOM 942 C C . GLN A 1 116 ? -19.801 10.619 29.644 1.00 73.06 116 GLN A C 1
ATOM 944 O O . GLN A 1 116 ? -20.402 10.613 30.719 1.00 73.06 116 GLN A O 1
ATOM 949 N N . LEU A 1 117 ? -18.529 11.016 29.544 1.00 78.12 117 LEU A N 1
ATOM 950 C CA . LEU A 1 117 ? -17.727 11.522 30.664 1.00 78.12 117 LEU A CA 1
ATOM 951 C C . LEU A 1 117 ? -18.308 12.810 31.255 1.00 78.12 117 LEU A C 1
ATOM 953 O O . LEU A 1 117 ? -18.371 12.949 32.477 1.00 78.12 117 LEU A O 1
ATOM 957 N N . ALA A 1 118 ? -18.765 13.736 30.411 1.00 76.56 118 ALA A N 1
ATOM 958 C CA . ALA A 1 118 ? -19.426 14.961 30.848 1.00 76.56 118 ALA A CA 1
ATOM 959 C C . ALA A 1 118 ? -20.725 14.661 31.612 1.00 76.56 118 ALA A C 1
ATOM 961 O O . ALA A 1 118 ? -20.948 15.217 32.686 1.00 76.56 118 ALA A O 1
ATOM 962 N N . ASN A 1 119 ? -21.538 13.724 31.116 1.00 79.25 119 ASN A N 1
ATOM 963 C CA . ASN A 1 119 ? -22.760 13.291 31.795 1.00 79.25 119 ASN A CA 1
ATOM 964 C C . ASN A 1 119 ? -22.477 12.616 33.145 1.00 79.25 119 ASN A C 1
ATOM 966 O O . ASN A 1 119 ? -23.205 12.847 34.109 1.00 79.25 119 ASN A O 1
ATOM 970 N N . LEU A 1 120 ? -21.414 11.811 33.238 1.00 78.38 120 LEU A N 1
ATOM 971 C CA . LEU A 1 120 ? -20.957 11.217 34.499 1.00 78.38 120 LEU A CA 1
ATOM 972 C C . LEU A 1 120 ? -20.546 12.294 35.511 1.00 78.38 120 LEU A C 1
ATOM 974 O O . LEU A 1 120 ? -21.059 12.302 36.625 1.00 78.38 120 LEU A O 1
ATOM 978 N N . ARG A 1 121 ? -19.719 13.262 35.099 1.00 79.44 121 ARG A N 1
ATOM 979 C CA . ARG A 1 121 ? -19.303 14.385 35.959 1.00 79.44 121 ARG A CA 1
ATOM 980 C C . ARG A 1 121 ? -20.481 15.238 36.424 1.00 79.44 121 ARG A C 1
ATOM 982 O O . ARG A 1 121 ? -20.530 15.623 37.587 1.00 79.44 121 ARG A O 1
ATOM 989 N N . ALA A 1 122 ? -21.439 15.516 35.540 1.00 81.06 122 ALA A N 1
ATOM 990 C CA . ALA A 1 122 ? -22.654 16.246 35.894 1.00 81.06 122 ALA A CA 1
ATOM 991 C C . ALA A 1 122 ? -23.488 15.486 36.937 1.00 81.06 122 ALA A C 1
ATOM 993 O O . ALA A 1 122 ? -24.039 16.086 37.857 1.00 81.06 122 ALA A O 1
ATOM 994 N N . ARG A 1 123 ? -23.546 14.157 36.826 1.00 77.12 123 ARG A N 1
ATOM 995 C CA . ARG A 1 123 ? -24.252 13.297 37.777 1.00 77.12 123 ARG A CA 1
ATOM 996 C C . ARG A 1 123 ? -23.560 13.254 39.141 1.00 77.12 123 ARG A C 1
ATOM 998 O O . ARG A 1 123 ? -24.245 13.318 40.156 1.00 77.12 123 ARG A O 1
ATOM 1005 N N . ASP A 1 124 ? -22.232 13.216 39.167 1.00 78.94 124 ASP A N 1
ATOM 1006 C CA . ASP A 1 124 ? -21.450 13.289 40.407 1.00 78.94 124 ASP A CA 1
ATOM 1007 C C . ASP A 1 124 ? -21.607 14.649 41.101 1.00 78.94 124 ASP A C 1
ATOM 1009 O O . ASP A 1 124 ? -21.794 14.699 42.315 1.00 78.94 124 ASP A O 1
ATOM 1013 N N . LEU A 1 125 ? -21.625 15.743 40.333 1.00 80.75 125 LEU A N 1
ATOM 1014 C CA . LEU A 1 125 ? -21.925 17.089 40.836 1.00 80.75 125 LEU A CA 1
ATOM 1015 C C . LEU A 1 125 ? -23.331 17.180 41.437 1.00 80.75 125 LEU A C 1
ATOM 1017 O O . LEU A 1 125 ? -23.492 17.704 42.534 1.00 80.75 125 LEU A O 1
ATOM 1021 N N . LEU A 1 126 ? -24.345 16.635 40.760 1.00 80.19 126 LEU A N 1
ATOM 1022 C CA . LEU A 1 126 ? -25.713 16.588 41.287 1.00 80.19 126 LEU A CA 1
ATOM 1023 C C . LEU A 1 126 ? -25.805 15.766 42.578 1.00 80.19 126 LEU A C 1
ATOM 1025 O O . LEU A 1 126 ? -26.515 16.152 43.501 1.00 80.19 126 LEU A O 1
ATOM 1029 N N . ASN A 1 127 ? -25.067 14.659 42.670 1.00 77.25 127 ASN A N 1
ATOM 1030 C CA . ASN A 1 127 ? -25.004 13.861 43.892 1.00 77.25 127 ASN A CA 1
ATOM 1031 C C . ASN A 1 127 ? -24.305 14.614 45.035 1.00 77.25 127 ASN A C 1
ATOM 1033 O O . ASN A 1 127 ? -24.768 14.538 46.170 1.00 77.25 127 ASN A O 1
ATOM 1037 N N . GLN A 1 128 ? -23.236 15.366 44.749 1.00 77.25 128 GLN A N 1
ATOM 1038 C CA . GLN A 1 128 ? -22.572 16.222 45.738 1.00 77.25 128 GLN A CA 1
ATOM 1039 C C . GLN A 1 128 ? -23.492 17.343 46.226 1.00 77.25 128 GLN A C 1
ATOM 1041 O O . GLN A 1 128 ? -23.602 17.552 47.429 1.00 77.25 128 GLN A O 1
ATOM 1046 N N . ILE A 1 129 ? -24.208 18.014 45.322 1.00 75.94 129 ILE A N 1
ATOM 1047 C CA . ILE A 1 129 ? -25.182 19.053 45.683 1.00 75.94 129 ILE A CA 1
ATOM 1048 C C . ILE A 1 129 ? -26.295 18.462 46.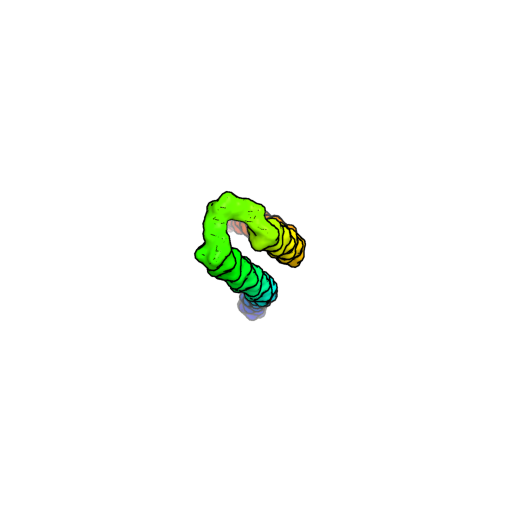558 1.00 75.94 129 ILE A C 1
ATOM 1050 O O . ILE A 1 129 ? -26.558 18.975 47.638 1.00 75.94 129 ILE A O 1
ATOM 1054 N N . ASN A 1 130 ? -26.873 17.323 46.169 1.00 71.62 130 ASN A N 1
ATOM 1055 C CA . ASN A 1 130 ? -27.908 16.658 46.967 1.00 71.62 130 ASN A CA 1
ATOM 1056 C C . ASN A 1 130 ? -27.403 16.159 48.332 1.00 71.62 130 ASN A C 1
ATOM 1058 O O . ASN A 1 130 ? -28.200 16.006 49.253 1.00 71.62 130 ASN A O 1
ATOM 1062 N N . SER A 1 131 ? -26.100 15.893 48.475 1.00 72.56 131 SER A N 1
ATOM 1063 C CA . SER A 1 131 ? -25.493 15.546 49.767 1.00 72.56 131 SER A CA 1
ATOM 1064 C C . SER A 1 131 ? -25.258 16.753 50.681 1.00 72.56 131 SER A C 1
ATOM 1066 O O . SER A 1 131 ? -25.082 16.566 51.880 1.00 72.56 131 SER A O 1
ATOM 1068 N N . LEU A 1 132 ? -25.271 17.974 50.133 1.00 67.19 132 LEU A N 1
ATOM 1069 C CA . LEU A 1 132 ? -25.160 19.229 50.887 1.00 67.19 132 LEU A CA 1
ATOM 1070 C C . LEU A 1 132 ? -26.525 19.749 51.375 1.00 67.19 132 LEU A C 1
ATOM 1072 O O . LEU A 1 132 ? -26.559 20.535 52.315 1.00 67.19 132 LEU A O 1
ATOM 1076 N N . ASP A 1 133 ? -27.625 19.289 50.769 1.00 58.84 133 ASP A N 1
ATOM 1077 C CA . ASP A 1 133 ? -29.012 19.646 51.122 1.00 58.84 133 ASP A CA 1
ATOM 1078 C C . ASP A 1 133 ? -29.672 18.673 52.130 1.00 58.84 133 ASP A C 1
ATOM 1080 O O . ASP A 1 133 ? -30.861 18.803 52.434 1.00 58.84 133 ASP A O 1
ATOM 1084 N N . GLN A 1 134 ? -28.937 17.687 52.665 1.00 57.72 134 GLN A N 1
ATOM 1085 C CA . GLN A 1 134 ? -29.429 16.857 53.775 1.00 57.72 134 GLN A CA 1
ATOM 1086 C C . GLN A 1 134 ? -29.085 17.517 55.128 1.00 57.72 134 GLN A C 1
ATOM 1088 O O . GLN A 1 134 ? -27.914 17.833 55.339 1.00 57.72 134 GLN A O 1
ATOM 1093 N N . PRO A 1 135 ? -30.072 17.747 56.020 1.00 54.22 135 PRO A N 1
ATOM 1094 C CA . PRO A 1 135 ? -29.865 18.384 57.325 1.00 54.22 135 PRO A CA 1
ATOM 1095 C C . PRO A 1 135 ? -29.045 17.539 58.307 1.00 54.22 135 PRO A C 1
ATOM 1097 O O . PRO A 1 135 ? -29.107 16.289 58.223 1.00 54.22 135 PRO A O 1
#

pLDDT: mean 70.81, std 9.97, range [44.06, 88.88]